Protein AF-A0A4Q7V206-F1 (afdb_monomer_lite)

Organism: Pseudonocardia sediminis (NCBI:txid1397368)

Secondary structure (DSSP, 8-state):
--PPP--PPP-----PPPPHHHHHHHHHHHHHHHHHHHHHTT--HHHHHHHHT-S-HHHHHHHHTT----HHHHHHHHHHHHTT--

Structure (mmCIF, N/CA/C/O backbone):
data_AF-A0A4Q7V206-F1
#
_entry.id   AF-A0A4Q7V206-F1
#
loop_
_atom_site.group_PDB
_atom_site.id
_atom_site.type_symbol
_atom_site.label_atom_id
_atom_site.label_alt_id
_atom_site.label_comp_id
_atom_site.label_asym_id
_atom_site.label_entity_id
_atom_site.label_seq_id
_atom_site.pdbx_PDB_ins_code
_atom_site.Cartn_x
_atom_site.Cartn_y
_atom_site.Cartn_z
_atom_site.occupancy
_atom_site.B_iso_or_equiv
_atom_site.auth_seq_id
_atom_site.auth_comp_id
_atom_site.auth_asym_id
_atom_site.auth_atom_id
_atom_site.pdbx_PDB_model_num
ATOM 1 N N . MET A 1 1 ? -3.733 -57.001 -31.778 1.00 48.25 1 MET A N 1
ATOM 2 C CA . MET A 1 1 ? -4.326 -56.155 -30.722 1.00 48.25 1 MET A CA 1
ATOM 3 C C . MET A 1 1 ? -3.185 -55.551 -29.926 1.00 48.25 1 MET A C 1
ATOM 5 O O . MET A 1 1 ? -2.638 -56.212 -29.057 1.00 48.25 1 MET A O 1
ATOM 9 N N . THR A 1 2 ? -2.770 -54.344 -30.287 1.00 45.72 2 THR A N 1
ATOM 10 C CA . THR A 1 2 ? -1.735 -53.574 -29.589 1.00 45.72 2 THR A CA 1
ATOM 11 C C . THR A 1 2 ? -2.337 -52.201 -29.342 1.00 45.72 2 THR A C 1
ATOM 13 O O . THR A 1 2 ? -2.635 -51.477 -30.288 1.00 45.72 2 THR A O 1
ATOM 16 N N . ALA A 1 3 ? -2.641 -51.919 -28.077 1.00 49.94 3 ALA A N 1
ATOM 17 C CA . ALA A 1 3 ? -3.259 -50.675 -27.651 1.00 49.94 3 ALA A CA 1
ATOM 18 C C . ALA A 1 3 ? -2.255 -49.522 -27.786 1.00 49.94 3 ALA A C 1
ATOM 20 O O . ALA A 1 3 ? -1.136 -49.599 -27.279 1.00 49.94 3 ALA A O 1
ATOM 21 N N . THR A 1 4 ? -2.663 -48.472 -28.489 1.00 60.84 4 THR A N 1
ATOM 22 C CA . THR A 1 4 ? -1.990 -47.173 -28.535 1.00 60.84 4 THR A CA 1
ATO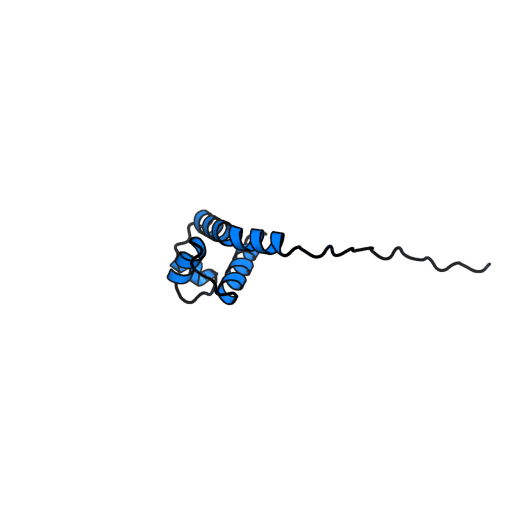M 23 C C . THR A 1 4 ? -2.034 -46.545 -27.138 1.00 60.84 4 THR A C 1
ATOM 25 O O . THR A 1 4 ? -3.120 -46.502 -26.556 1.00 60.84 4 THR A O 1
ATOM 28 N N . PRO A 1 5 ? -0.915 -46.063 -26.569 1.00 58.06 5 PRO A N 1
ATOM 29 C CA . PRO A 1 5 ? -0.973 -45.295 -25.338 1.00 58.06 5 PRO A CA 1
ATOM 30 C C . PRO A 1 5 ? -1.632 -43.941 -25.613 1.00 58.06 5 PRO A C 1
ATOM 32 O O . PRO A 1 5 ? -1.199 -43.165 -26.467 1.00 58.06 5 PRO A O 1
ATOM 35 N N . ASP A 1 6 ? -2.709 -43.723 -24.869 1.00 55.97 6 ASP A N 1
ATOM 36 C CA . ASP A 1 6 ? -3.469 -42.495 -24.702 1.00 55.97 6 ASP A CA 1
ATOM 37 C C . ASP A 1 6 ? -2.521 -41.318 -24.420 1.00 55.97 6 ASP A C 1
ATOM 39 O O . ASP A 1 6 ? -1.934 -41.197 -23.343 1.00 55.97 6 ASP A O 1
ATOM 43 N N . THR A 1 7 ? -2.293 -40.485 -25.437 1.00 62.31 7 THR A N 1
ATOM 44 C CA . THR A 1 7 ? -1.538 -39.240 -25.282 1.00 62.31 7 THR A CA 1
ATOM 45 C C . THR A 1 7 ? -2.492 -38.221 -24.685 1.00 62.31 7 THR A C 1
ATOM 47 O O . THR A 1 7 ? -3.216 -37.537 -25.406 1.00 62.31 7 THR A O 1
ATOM 50 N N . ALA A 1 8 ? -2.506 -38.145 -23.354 1.00 59.91 8 ALA A N 1
ATOM 51 C CA . ALA A 1 8 ? -3.187 -37.077 -22.643 1.00 59.91 8 ALA A CA 1
ATOM 52 C C . ALA A 1 8 ? -2.702 -35.715 -23.185 1.00 59.91 8 ALA A C 1
ATOM 54 O O . ALA A 1 8 ? -1.486 -35.513 -23.306 1.00 59.91 8 ALA A O 1
ATOM 55 N N . PRO A 1 9 ? -3.608 -34.778 -23.518 1.00 56.22 9 PRO A N 1
ATOM 56 C CA . PRO A 1 9 ? -3.211 -33.452 -23.963 1.00 56.22 9 PRO A CA 1
ATOM 57 C C . PRO A 1 9 ? -2.411 -32.775 -22.846 1.00 56.22 9 PRO A C 1
ATOM 59 O O . PRO A 1 9 ? -2.906 -32.566 -21.739 1.00 56.22 9 PRO A O 1
ATOM 62 N N . GLN A 1 10 ? -1.146 -32.465 -23.136 1.00 64.88 10 GLN A N 1
ATOM 63 C CA . GLN A 1 10 ? -0.335 -31.592 -22.295 1.00 64.88 10 GLN A CA 1
ATOM 64 C C . GLN A 1 10 ? -1.031 -30.224 -22.245 1.00 64.88 10 GLN A C 1
ATOM 66 O O . GLN A 1 10 ? -1.422 -29.724 -23.303 1.00 64.88 10 GLN A O 1
ATOM 71 N N . PRO A 1 11 ? -1.204 -29.600 -21.067 1.00 55.31 11 PRO A N 1
ATOM 72 C CA . PRO A 1 11 ? -1.679 -28.230 -21.016 1.00 55.31 11 PRO A CA 1
ATOM 73 C C . PRO A 1 11 ? -0.634 -27.353 -21.708 1.00 55.31 11 PRO A C 1
ATOM 75 O O . PRO A 1 11 ? 0.465 -27.158 -21.190 1.00 55.31 11 PRO A O 1
ATOM 78 N N . SER A 1 12 ? -0.972 -26.828 -22.885 1.00 56.84 12 SER A N 1
ATOM 79 C CA . SER A 1 12 ? -0.287 -25.694 -23.504 1.00 56.84 12 SER A CA 1
ATOM 80 C C . SER A 1 12 ? -0.592 -24.454 -22.665 1.00 56.84 12 SER A C 1
ATOM 82 O O . SER A 1 12 ? -1.408 -23.608 -23.022 1.00 56.84 12 SER A O 1
ATOM 84 N N . GLY A 1 13 ? -0.014 -24.424 -21.466 1.00 56.62 13 GLY A N 1
ATOM 85 C CA . GLY A 1 13 ? 0.049 -23.250 -20.620 1.00 56.62 13 GLY A CA 1
ATOM 86 C C . GLY A 1 13 ? 1.147 -22.358 -21.161 1.00 56.62 13 GLY A C 1
ATOM 87 O O . GLY A 1 13 ? 2.245 -22.335 -20.606 1.00 56.62 13 GLY A O 1
ATOM 88 N N . ASP A 1 14 ? 0.857 -21.663 -22.257 1.00 56.91 14 ASP A N 1
ATOM 89 C CA . ASP A 1 14 ? 1.659 -20.526 -22.678 1.00 56.91 14 ASP A CA 1
ATOM 90 C C . ASP A 1 14 ? 1.547 -19.486 -21.557 1.00 56.91 14 ASP A C 1
ATOM 92 O O . ASP A 1 14 ? 0.568 -18.752 -21.437 1.00 56.91 14 ASP A O 1
ATOM 96 N N . CYS A 1 15 ? 2.523 -19.500 -20.650 1.00 56.03 15 CYS A N 1
ATOM 97 C CA . CYS A 1 15 ? 2.713 -18.446 -19.669 1.00 56.03 15 CYS A CA 1
ATOM 98 C C . CYS A 1 15 ? 3.239 -17.239 -20.446 1.00 56.03 15 CYS A C 1
ATOM 100 O O . CYS A 1 15 ? 4.450 -17.066 -20.600 1.00 56.03 15 CYS A O 1
ATOM 102 N N . GLU A 1 16 ? 2.321 -16.476 -21.040 1.00 77.88 16 GLU A N 1
ATOM 103 C CA . GLU A 1 16 ? 2.641 -15.223 -21.709 1.00 77.88 16 GLU A CA 1
ATOM 104 C C . GLU A 1 16 ? 3.404 -14.337 -20.715 1.00 77.88 16 GLU A C 1
ATOM 106 O O . GLU A 1 16 ? 2.936 -14.054 -19.610 1.00 77.88 16 GLU A O 1
ATOM 111 N N . LEU A 1 17 ? 4.643 -13.983 -21.067 1.00 79.25 17 LEU A N 1
ATOM 112 C CA . LEU A 1 17 ? 5.499 -13.183 -20.201 1.00 79.25 17 LEU A CA 1
ATOM 113 C C . LEU A 1 17 ? 4.866 -11.800 -20.035 1.00 79.25 17 LEU A C 1
ATOM 115 O O . LEU A 1 17 ? 4.720 -11.073 -21.015 1.00 79.25 17 LEU A O 1
ATOM 119 N N . THR A 1 18 ? 4.543 -11.420 -18.796 1.00 85.00 18 THR A N 1
ATOM 120 C CA . THR A 1 18 ? 4.068 -10.066 -18.489 1.00 85.00 18 THR A CA 1
ATOM 121 C C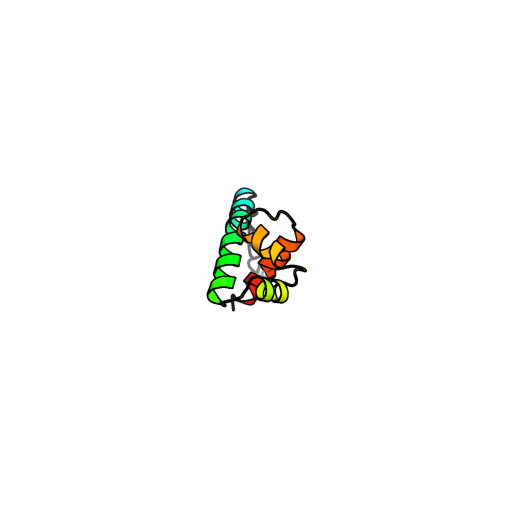 . THR A 1 18 ? 5.101 -9.047 -18.958 1.00 85.00 18 THR A C 1
ATOM 123 O O . THR A 1 18 ? 6.280 -9.114 -18.587 1.00 85.00 18 THR A O 1
ATOM 126 N N . SER A 1 19 ? 4.668 -8.094 -19.777 1.00 91.31 19 SER A N 1
ATOM 127 C CA . SER A 1 19 ? 5.550 -7.061 -20.302 1.00 91.31 19 SER A CA 1
ATOM 128 C C . SER A 1 19 ? 6.00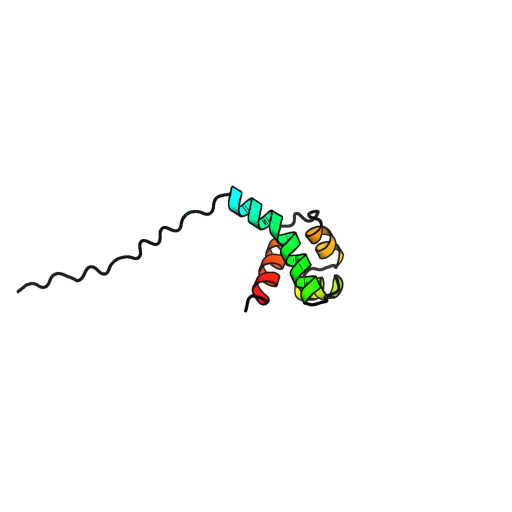3 -6.113 -19.187 1.00 91.31 19 SER A C 1
ATOM 130 O O . SER A 1 19 ? 5.294 -5.855 -18.211 1.00 91.31 19 SER A O 1
ATOM 132 N N . TYR A 1 20 ? 7.186 -5.513 -19.343 1.00 91.94 20 TYR A N 1
ATOM 133 C CA . TYR A 1 20 ? 7.638 -4.483 -18.402 1.00 91.94 20 TYR A CA 1
ATOM 134 C C . TYR A 1 20 ? 6.697 -3.272 -18.359 1.00 91.94 20 TYR A C 1
ATOM 136 O O . TYR A 1 20 ? 6.586 -2.632 -17.317 1.00 91.94 20 TYR A O 1
ATOM 144 N N . ALA A 1 21 ? 6.002 -2.972 -19.461 1.00 90.56 21 ALA A N 1
ATOM 145 C CA . ALA A 1 21 ? 5.018 -1.895 -19.515 1.00 90.56 21 ALA A CA 1
ATOM 146 C C . ALA A 1 21 ? 3.842 -2.159 -18.561 1.00 90.56 21 ALA A C 1
ATOM 148 O O . ALA A 1 21 ? 3.490 -1.283 -17.771 1.00 90.56 21 ALA A O 1
ATOM 149 N N . GLU A 1 22 ? 3.308 -3.381 -18.564 1.00 90.50 22 GLU A N 1
ATOM 150 C CA . GLU A 1 22 ? 2.233 -3.788 -17.653 1.00 90.50 22 GLU A CA 1
ATOM 151 C C . GLU A 1 22 ? 2.694 -3.768 -16.193 1.00 90.50 22 GLU A C 1
ATOM 153 O O . GLU A 1 22 ? 1.977 -3.280 -15.320 1.00 90.50 22 GLU A O 1
ATOM 158 N N . ILE A 1 23 ? 3.922 -4.220 -15.912 1.00 89.81 23 ILE A N 1
ATOM 159 C CA . ILE A 1 23 ? 4.492 -4.158 -14.556 1.00 89.81 23 ILE A CA 1
ATOM 160 C C . ILE A 1 23 ? 4.559 -2.705 -14.066 1.00 89.81 23 ILE A C 1
ATOM 162 O O . ILE A 1 23 ? 4.160 -2.408 -12.937 1.00 89.81 23 ILE A O 1
ATOM 166 N N . VAL A 1 24 ? 5.037 -1.786 -14.910 1.00 90.19 24 VAL A N 1
ATOM 167 C CA . VAL A 1 24 ? 5.113 -0.355 -14.578 1.00 90.19 24 VAL A CA 1
ATOM 168 C C . VAL A 1 24 ? 3.723 0.226 -14.328 1.00 90.19 24 VAL A C 1
ATOM 170 O O . VAL A 1 24 ? 3.545 0.982 -13.368 1.00 90.19 24 VAL A O 1
ATOM 173 N N . GLU A 1 25 ? 2.732 -0.138 -15.139 1.00 91.06 25 GLU A N 1
ATOM 174 C CA . GLU A 1 25 ? 1.351 0.308 -14.958 1.00 91.06 25 GLU A CA 1
ATOM 175 C C . GLU A 1 25 ? 0.775 -0.166 -13.614 1.00 91.06 25 GLU A C 1
ATOM 177 O O . GLU A 1 25 ? 0.253 0.643 -12.838 1.00 91.06 25 GLU A O 1
ATOM 182 N N . VAL A 1 26 ? 0.950 -1.447 -13.278 1.00 90.06 26 VAL A N 1
ATOM 183 C CA . VAL A 1 26 ? 0.497 -2.020 -12.002 1.00 90.06 26 VAL A CA 1
ATOM 184 C C . VAL A 1 26 ? 1.157 -1.316 -10.812 1.00 90.06 26 VAL A C 1
ATOM 186 O O . VAL A 1 26 ? 0.463 -0.888 -9.883 1.00 90.06 26 VAL A O 1
ATOM 189 N N . ILE A 1 27 ? 2.481 -1.130 -10.845 1.00 89.75 27 ILE A N 1
ATOM 190 C CA . ILE A 1 27 ? 3.232 -0.441 -9.779 1.00 89.75 27 ILE A CA 1
ATOM 191 C C . ILE A 1 27 ? 2.773 1.013 -9.629 1.00 89.75 27 ILE A C 1
ATOM 193 O O . ILE A 1 27 ? 2.608 1.503 -8.510 1.00 89.75 27 ILE A O 1
ATOM 197 N N . THR A 1 28 ? 2.502 1.700 -10.738 1.00 89.56 28 THR A N 1
ATOM 198 C CA . THR A 1 28 ? 2.036 3.095 -10.717 1.00 89.56 28 THR A CA 1
ATOM 199 C C . THR A 1 28 ? 0.635 3.220 -10.112 1.00 89.56 28 THR A C 1
ATOM 201 O O . THR A 1 28 ? 0.342 4.194 -9.408 1.00 89.56 28 THR A O 1
ATOM 204 N N . ASN A 1 29 ? -0.222 2.220 -10.333 1.00 92.50 29 ASN A N 1
ATOM 205 C CA . ASN A 1 29 ? -1.600 2.207 -9.845 1.00 92.50 29 ASN A CA 1
ATOM 206 C C . ASN A 1 29 ? -1.738 1.744 -8.384 1.00 92.50 29 ASN A C 1
ATOM 208 O O . ASN A 1 29 ? -2.694 2.121 -7.699 1.00 92.50 29 ASN A O 1
ATOM 212 N N . LEU A 1 30 ? -0.759 0.999 -7.866 1.00 93.06 30 LEU A N 1
ATOM 213 C CA . LEU A 1 30 ? -0.753 0.436 -6.511 1.00 93.06 30 LEU A CA 1
ATOM 214 C C . LEU A 1 30 ? -1.002 1.473 -5.402 1.00 93.06 30 LEU A C 1
ATOM 216 O O . LEU A 1 30 ? -1.759 1.205 -4.465 1.00 93.06 30 LEU A O 1
ATOM 220 N N . ARG A 1 31 ? -0.457 2.691 -5.527 1.00 94.38 31 ARG A N 1
ATOM 221 C CA . ARG A 1 31 ? -0.683 3.782 -4.555 1.00 94.38 31 ARG A CA 1
ATOM 222 C C . ARG A 1 31 ? -2.157 4.160 -4.392 1.00 94.38 31 ARG A C 1
ATOM 224 O O . ARG A 1 31 ? -2.592 4.495 -3.290 1.00 94.38 31 ARG A O 1
ATOM 231 N N . PHE A 1 32 ? -2.934 4.095 -5.473 1.00 95.81 32 PHE A N 1
ATOM 232 C CA . PHE A 1 32 ? -4.357 4.425 -5.443 1.00 95.81 32 PHE A CA 1
ATOM 233 C C . PHE A 1 32 ? -5.160 3.305 -4.787 1.00 95.81 32 PHE A C 1
ATOM 235 O O . PHE A 1 32 ? -6.035 3.590 -3.971 1.00 95.81 32 PHE A O 1
ATOM 242 N N . LEU A 1 33 ? -4.812 2.047 -5.071 1.00 95.12 33 LEU A N 1
ATOM 243 C CA . LEU A 1 33 ? -5.453 0.877 -4.469 1.00 95.12 33 LEU A CA 1
ATOM 244 C C . LEU A 1 33 ? -5.243 0.834 -2.950 1.00 95.12 33 LEU A C 1
ATOM 246 O O . LEU A 1 33 ? -6.202 0.642 -2.204 1.00 95.12 33 LEU A O 1
ATOM 250 N N . VAL A 1 34 ? 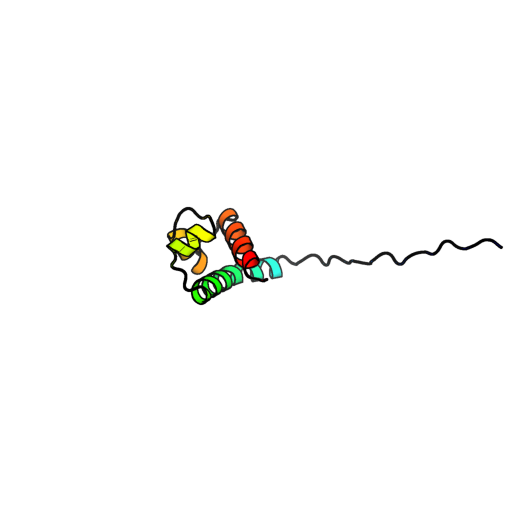-4.017 1.091 -2.480 1.00 95.31 34 VAL A N 1
ATOM 251 C CA . VAL A 1 34 ? -3.702 1.177 -1.040 1.00 95.31 34 VAL A CA 1
ATOM 252 C C . VAL A 1 34 ? -4.523 2.273 -0.364 1.00 95.31 34 VAL A C 1
ATOM 254 O O . VAL A 1 34 ? -5.156 2.030 0.667 1.00 95.31 34 VAL A O 1
ATOM 257 N N . ARG A 1 35 ? -4.569 3.466 -0.970 1.00 96.88 35 ARG A N 1
ATOM 258 C CA . ARG A 1 35 ? -5.349 4.598 -0.454 1.00 96.88 35 ARG A CA 1
ATOM 259 C C . ARG A 1 35 ? -6.836 4.282 -0.375 1.00 96.88 35 ARG A C 1
ATOM 261 O O . ARG A 1 35 ? -7.492 4.646 0.603 1.00 96.88 35 ARG A O 1
ATOM 268 N N . GLU A 1 36 ? -7.367 3.639 -1.404 1.00 97.00 36 GLU A N 1
ATOM 269 C CA . GLU A 1 36 ? -8.779 3.289 -1.484 1.00 97.00 36 GLU A CA 1
ATOM 270 C C . GLU A 1 36 ? -9.150 2.235 -0.440 1.00 97.00 36 GLU A C 1
ATOM 272 O O . GLU A 1 36 ? -10.089 2.453 0.328 1.00 97.00 36 GLU A O 1
ATOM 277 N N . LYS A 1 37 ? -8.368 1.153 -0.322 1.00 96.19 37 LYS A N 1
ATOM 278 C CA . LYS A 1 37 ? -8.564 0.139 0.722 1.00 96.19 37 LYS A CA 1
ATOM 279 C C . LYS A 1 37 ? -8.563 0.769 2.114 1.00 96.19 37 LYS A C 1
ATOM 281 O O . LYS A 1 37 ? -9.519 0.598 2.869 1.00 96.19 37 LYS A O 1
ATOM 286 N N . ARG A 1 38 ? -7.556 1.598 2.415 1.00 97.31 38 ARG A N 1
ATOM 287 C CA . ARG A 1 38 ? -7.439 2.286 3.710 1.00 97.31 38 ARG A CA 1
ATOM 288 C C . ARG A 1 38 ? -8.670 3.135 4.027 1.00 97.31 38 ARG A C 1
ATOM 290 O O . ARG A 1 38 ? -9.137 3.154 5.166 1.00 97.31 38 ARG A O 1
ATOM 297 N N . ARG A 1 39 ? -9.190 3.860 3.033 1.00 97.06 39 ARG A N 1
ATOM 298 C CA . ARG A 1 39 ? -10.384 4.705 3.183 1.00 97.06 39 ARG A CA 1
ATOM 299 C C . ARG A 1 39 ? -11.649 3.885 3.395 1.00 97.06 39 ARG A C 1
ATOM 301 O O . ARG A 1 39 ? -12.431 4.240 4.276 1.00 97.06 39 ARG A O 1
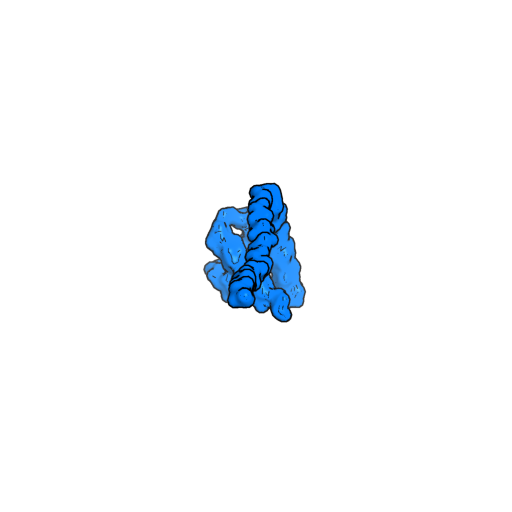ATOM 308 N N . ARG A 1 40 ? -11.834 2.800 2.638 1.00 97.00 40 ARG A N 1
ATOM 309 C CA . ARG A 1 40 ? -12.982 1.887 2.782 1.00 97.00 40 ARG A CA 1
ATOM 310 C C . ARG A 1 40 ? -13.033 1.259 4.169 1.00 97.00 40 ARG A C 1
ATOM 312 O O . ARG A 1 40 ? -14.088 1.248 4.794 1.00 97.00 40 ARG A O 1
ATOM 319 N N . GLU A 1 41 ? -11.880 0.850 4.684 1.00 96.19 41 GLU A N 1
ATOM 320 C CA . GLU A 1 41 ? -11.734 0.283 6.029 1.00 96.19 41 GLU A CA 1
ATOM 321 C C . GLU A 1 41 ? -11.679 1.354 7.136 1.00 96.19 41 GLU A C 1
ATOM 323 O O . GLU A 1 41 ? -11.552 1.029 8.315 1.00 96.19 41 GLU A O 1
ATOM 328 N N . ARG A 1 42 ? -11.793 2.644 6.778 1.00 97.44 42 ARG A N 1
ATOM 329 C CA . ARG A 1 42 ? -11.754 3.800 7.694 1.00 97.44 42 ARG A CA 1
ATOM 330 C C . ARG A 1 42 ? -10.513 3.826 8.594 1.00 97.44 42 ARG A C 1
ATOM 332 O O . ARG A 1 42 ? -10.561 4.296 9.730 1.00 97.44 42 ARG A O 1
ATOM 339 N N . LEU A 1 43 ? -9.382 3.362 8.073 1.00 97.12 43 LEU A N 1
ATOM 340 C CA . LEU A 1 43 ? -8.135 3.298 8.821 1.00 97.12 43 LEU A CA 1
ATOM 341 C C . LEU A 1 43 ? -7.412 4.650 8.822 1.00 97.12 43 LEU A C 1
ATOM 343 O O . LEU A 1 43 ? -7.235 5.317 7.792 1.00 97.12 43 LEU A O 1
ATOM 347 N N . SER A 1 44 ? -6.918 5.027 10.001 1.00 97.00 44 SER A N 1
ATOM 348 C CA . SER A 1 44 ? -5.913 6.081 10.123 1.00 97.00 44 SER A CA 1
ATOM 349 C C . SER A 1 44 ? -4.590 5.622 9.499 1.00 97.00 44 SER A C 1
ATOM 351 O O . SER A 1 44 ? -4.347 4.428 9.336 1.00 97.00 44 SER A O 1
ATOM 353 N N . MET A 1 45 ? -3.692 6.560 9.181 1.00 96.25 45 MET A N 1
ATOM 354 C CA . MET A 1 45 ? -2.359 6.209 8.661 1.00 96.25 45 MET A CA 1
ATOM 355 C C . MET A 1 45 ? -1.575 5.314 9.623 1.00 96.25 45 MET A C 1
ATOM 357 O O . MET A 1 45 ? -0.836 4.436 9.191 1.00 96.25 45 MET A O 1
ATOM 361 N N . ARG A 1 46 ? -1.750 5.528 10.931 1.00 96.88 46 ARG A N 1
ATOM 362 C CA . ARG A 1 46 ? -1.103 4.728 11.969 1.00 96.88 46 ARG A CA 1
ATOM 363 C C . ARG A 1 46 ? -1.670 3.311 12.022 1.00 96.88 46 ARG A C 1
ATOM 365 O O . ARG A 1 46 ? -0.896 2.366 11.978 1.00 96.88 46 ARG A O 1
ATOM 372 N N . ALA A 1 47 ? -2.995 3.173 12.045 1.00 97.00 47 ALA A N 1
ATOM 373 C CA . ALA A 1 47 ? -3.641 1.861 12.050 1.00 97.00 47 ALA A CA 1
ATOM 374 C C . ALA A 1 47 ? -3.308 1.064 10.777 1.00 97.00 47 ALA A C 1
ATOM 376 O O . ALA A 1 47 ? -3.040 -0.131 10.840 1.00 97.00 47 ALA A O 1
ATOM 377 N N . ALA A 1 48 ? -3.256 1.737 9.622 1.00 96.56 48 ALA A N 1
ATOM 378 C CA . ALA A 1 48 ? -2.820 1.120 8.374 1.00 96.56 48 ALA A CA 1
ATOM 379 C C . ALA A 1 48 ? -1.359 0.651 8.453 1.00 96.56 48 ALA A C 1
ATOM 381 O O . ALA A 1 48 ? -1.067 -0.486 8.101 1.00 96.56 48 ALA A O 1
ATOM 382 N N . ALA A 1 49 ? -0.448 1.491 8.960 1.00 96.31 49 ALA A N 1
ATOM 383 C CA . ALA A 1 49 ? 0.956 1.121 9.139 1.00 96.31 49 ALA A CA 1
ATOM 384 C C . ALA A 1 49 ? 1.122 -0.127 10.021 1.00 96.31 49 ALA A C 1
ATOM 386 O O . ALA A 1 49 ? 1.873 -1.033 9.661 1.00 96.31 49 ALA A O 1
ATOM 387 N N . GLU A 1 50 ? 0.365 -0.203 11.119 1.00 95.75 50 GLU A N 1
ATOM 388 C CA . GLU A 1 50 ? 0.330 -1.361 12.018 1.00 95.75 50 GLU A CA 1
ATOM 389 C C . GLU A 1 50 ? -0.169 -2.628 11.298 1.00 95.75 50 GLU A C 1
ATOM 391 O O . GLU A 1 50 ? 0.465 -3.675 11.402 1.00 95.75 50 GLU A O 1
ATOM 396 N N . GLN A 1 51 ? -1.238 -2.541 10.496 1.00 95.81 51 GLN A N 1
ATOM 397 C CA . GLN A 1 51 ? -1.745 -3.692 9.731 1.00 95.81 51 GLN A CA 1
ATOM 398 C C . GLN A 1 51 ? -0.829 -4.141 8.585 1.00 95.81 51 GLN A C 1
ATOM 400 O O . GLN A 1 51 ? -0.800 -5.324 8.230 1.00 95.81 51 GLN A O 1
ATOM 405 N N . ILE A 1 52 ? -0.137 -3.197 7.951 1.00 94.50 52 ILE A N 1
ATOM 406 C CA . ILE A 1 52 ? 0.778 -3.468 6.838 1.00 94.50 52 ILE A CA 1
ATOM 407 C C . ILE A 1 52 ? 2.104 -4.028 7.372 1.00 94.50 52 ILE A C 1
ATOM 409 O O . ILE A 1 52 ? 2.753 -4.812 6.680 1.00 94.50 52 ILE A O 1
ATOM 413 N N . GLY A 1 53 ? 2.473 -3.684 8.609 1.00 94.00 53 GLY A N 1
ATOM 414 C CA . GLY A 1 53 ? 3.745 -4.060 9.222 1.00 94.00 53 GLY A CA 1
ATOM 415 C C . GLY A 1 53 ? 4.886 -3.105 8.867 1.00 94.00 53 GLY A C 1
ATOM 416 O O . GLY A 1 53 ? 6.041 -3.522 8.847 1.00 94.00 53 GLY A O 1
ATOM 417 N N . VAL A 1 54 ? 4.584 -1.834 8.569 1.00 92.38 54 VAL A N 1
ATOM 418 C CA . VAL A 1 54 ? 5.608 -0.802 8.326 1.00 92.38 54 VAL A CA 1
ATOM 419 C C . VAL A 1 54 ? 5.825 0.053 9.570 1.00 92.38 54 VAL A C 1
ATOM 421 O O . VAL A 1 54 ? 4.887 0.405 10.282 1.00 92.38 54 VAL A O 1
ATOM 424 N N . GL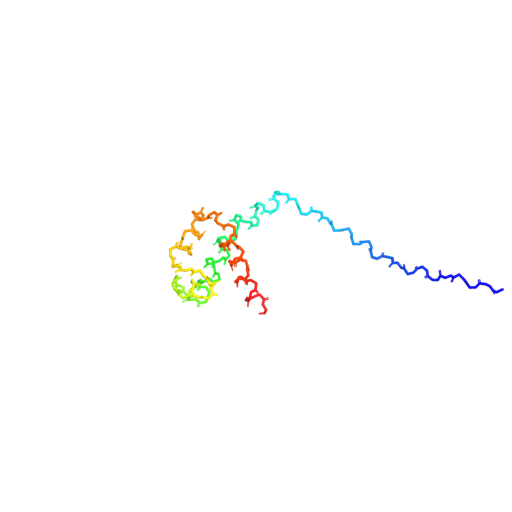Y A 1 55 ? 7.081 0.427 9.823 1.00 83.31 55 GLY A N 1
ATOM 425 C CA . GLY A 1 55 ? 7.485 1.043 11.091 1.00 83.31 55 GLY A CA 1
ATOM 426 C C . GLY A 1 55 ? 6.927 2.444 11.370 1.00 83.31 55 GLY A C 1
ATOM 427 O O . GLY A 1 55 ? 7.041 2.918 12.498 1.00 83.31 55 GLY A O 1
ATOM 428 N N . ASN A 1 56 ? 6.345 3.145 10.387 1.00 92.12 56 ASN A N 1
ATOM 429 C CA . ASN A 1 56 ? 5.783 4.477 10.614 1.00 92.12 56 ASN A CA 1
ATOM 430 C C . ASN A 1 56 ? 4.615 4.839 9.674 1.00 92.12 56 ASN A C 1
ATOM 432 O O . ASN A 1 56 ? 4.502 4.375 8.541 1.00 92.12 56 ASN A O 1
ATOM 436 N N . ALA A 1 57 ? 3.758 5.749 10.149 1.00 94.69 57 ALA A N 1
ATOM 437 C CA . ALA A 1 57 ? 2.638 6.302 9.383 1.00 94.69 57 ALA A CA 1
ATOM 438 C C . ALA A 1 57 ? 3.090 7.174 8.194 1.00 94.69 57 ALA A C 1
ATOM 440 O O . ALA A 1 57 ? 2.357 7.323 7.214 1.00 94.69 57 ALA A O 1
ATOM 441 N N . SER A 1 58 ? 4.293 7.757 8.263 1.00 95.38 58 SER A N 1
ATOM 442 C CA . SER A 1 58 ? 4.827 8.602 7.191 1.00 95.38 58 SER A CA 1
ATOM 443 C C . SER A 1 58 ? 5.197 7.797 5.943 1.00 95.38 58 SER A C 1
ATOM 445 O O . SER A 1 58 ? 5.103 8.336 4.846 1.00 95.38 58 SER A O 1
ATOM 447 N N . THR A 1 59 ? 5.531 6.511 6.078 1.00 94.69 59 THR A N 1
ATOM 448 C CA . THR A 1 59 ? 5.718 5.569 4.966 1.00 94.69 59 THR A CA 1
ATOM 449 C C . THR A 1 59 ? 4.429 5.409 4.172 1.00 94.69 59 THR A C 1
ATOM 451 O O . THR A 1 59 ? 4.455 5.580 2.959 1.00 94.69 59 THR A O 1
ATOM 454 N N . ILE A 1 60 ? 3.285 5.206 4.838 1.00 94.94 60 ILE A N 1
ATOM 455 C CA . ILE A 1 60 ? 1.985 5.125 4.149 1.00 94.94 60 ILE A CA 1
ATOM 456 C C . ILE A 1 60 ? 1.688 6.427 3.407 1.00 94.94 60 ILE A C 1
ATOM 458 O O . ILE A 1 60 ? 1.327 6.413 2.233 1.00 94.94 60 ILE A O 1
ATOM 462 N N . HIS A 1 61 ? 1.900 7.568 4.069 1.00 95.50 61 HIS A N 1
ATOM 463 C CA . HIS A 1 61 ? 1.696 8.868 3.441 1.00 95.50 61 HIS A CA 1
ATOM 464 C C . HIS A 1 61 ? 2.592 9.062 2.207 1.00 95.50 61 HIS A C 1
ATOM 466 O O . HIS A 1 61 ? 2.083 9.435 1.153 1.00 95.50 61 HIS A O 1
ATOM 472 N N . ARG A 1 62 ? 3.899 8.777 2.299 1.00 94.75 62 ARG A N 1
ATOM 473 C CA . ARG A 1 62 ? 4.821 8.872 1.153 1.00 94.75 62 ARG A CA 1
ATOM 474 C C . ARG A 1 62 ? 4.408 7.931 0.022 1.00 94.75 62 ARG A C 1
ATOM 476 O O . ARG A 1 62 ? 4.372 8.373 -1.124 1.00 94.75 62 ARG A O 1
ATOM 483 N N . PHE A 1 63 ? 4.033 6.693 0.340 1.00 94.56 63 PHE A N 1
ATOM 484 C CA . PHE A 1 63 ? 3.595 5.702 -0.640 1.00 94.56 63 PHE A CA 1
ATOM 485 C C . PHE A 1 63 ? 2.347 6.160 -1.408 1.00 94.56 63 PHE A C 1
ATOM 487 O O . PHE A 1 63 ? 2.364 6.192 -2.637 1.00 94.56 63 PHE A O 1
ATOM 494 N N . GLU A 1 64 ? 1.297 6.620 -0.714 1.00 93.88 64 GLU A N 1
ATOM 495 C CA . GLU A 1 64 ? 0.056 7.101 -1.355 1.00 93.88 64 GLU A CA 1
ATOM 496 C C . GLU A 1 64 ? 0.276 8.293 -2.303 1.00 93.88 64 GLU A C 1
ATOM 498 O O . GLU A 1 64 ? -0.518 8.506 -3.221 1.00 93.88 64 GLU A O 1
ATOM 503 N N . HIS A 1 65 ? 1.347 9.064 -2.097 1.00 93.25 65 HIS A N 1
ATOM 504 C CA . HIS A 1 65 ? 1.702 10.215 -2.931 1.00 93.25 65 HIS A CA 1
ATOM 505 C C . HIS A 1 65 ? 2.756 9.880 -4.000 1.00 93.25 65 HIS A C 1
ATOM 507 O O . HIS A 1 65 ? 3.094 10.742 -4.804 1.00 93.25 65 HIS A O 1
ATOM 513 N N . GLY A 1 66 ? 3.242 8.634 -4.063 1.00 89.44 66 GLY A N 1
ATOM 514 C CA . GLY A 1 66 ? 4.273 8.205 -5.015 1.00 89.44 66 GLY A CA 1
ATOM 515 C C . GLY A 1 66 ? 5.693 8.664 -4.667 1.00 89.44 66 GLY A C 1
ATOM 516 O O . GLY A 1 66 ? 6.549 8.688 -5.540 1.00 89.44 66 GLY A O 1
ATOM 517 N N . ASN A 1 67 ? 5.940 9.030 -3.408 1.00 90.31 67 ASN A N 1
ATOM 518 C CA . ASN A 1 67 ? 7.246 9.472 -2.911 1.00 90.31 67 ASN A CA 1
ATOM 519 C C . ASN A 1 67 ? 8.017 8.352 -2.187 1.00 90.31 67 ASN A C 1
ATOM 521 O O . ASN A 1 67 ? 9.050 8.616 -1.573 1.00 90.31 67 ASN A O 1
ATOM 525 N N . ASP A 1 68 ? 7.495 7.124 -2.186 1.00 84.50 68 ASP A N 1
ATOM 526 C CA . ASP A 1 68 ? 8.175 5.952 -1.636 1.00 84.50 68 ASP A CA 1
ATOM 527 C C . ASP A 1 68 ? 8.603 5.020 -2.771 1.00 84.50 68 ASP A C 1
ATOM 529 O O . ASP A 1 68 ? 7.785 4.633 -3.602 1.00 84.50 68 ASP A O 1
ATOM 533 N N . VAL A 1 69 ? 9.891 4.683 -2.791 1.00 77.81 69 VAL A N 1
ATOM 534 C CA . VAL A 1 69 ? 10.541 3.858 -3.820 1.00 77.81 69 VAL A CA 1
ATOM 535 C C . VAL A 1 69 ? 11.104 2.556 -3.246 1.00 77.81 69 VAL A C 1
ATOM 537 O O . VAL A 1 69 ? 11.789 1.816 -3.947 1.00 77.81 69 VAL A O 1
ATOM 540 N N . SER A 1 70 ? 10.848 2.269 -1.965 1.00 90.50 70 SER A N 1
ATOM 541 C CA . SER A 1 70 ? 11.319 1.035 -1.340 1.00 90.50 70 SER A CA 1
ATOM 542 C C . SER A 1 70 ? 10.551 -0.179 -1.866 1.00 90.50 70 SER A C 1
ATOM 544 O O . SER A 1 70 ? 9.335 -0.293 -1.684 1.00 90.50 70 SER A O 1
ATOM 546 N N . THR A 1 71 ? 11.280 -1.132 -2.449 1.00 90.81 71 THR A N 1
ATOM 547 C CA . THR A 1 71 ? 10.737 -2.431 -2.874 1.00 90.81 71 THR A CA 1
ATOM 548 C C . THR A 1 71 ? 10.129 -3.206 -1.703 1.00 90.81 71 THR A C 1
ATOM 550 O O . THR A 1 71 ? 9.097 -3.853 -1.861 1.00 90.81 71 THR A O 1
ATOM 553 N N . GLU A 1 72 ? 10.722 -3.121 -0.509 1.00 93.62 72 GLU A N 1
ATOM 554 C CA . GLU A 1 72 ? 10.212 -3.803 0.688 1.00 93.62 72 GLU A CA 1
ATOM 555 C C . GLU A 1 72 ? 8.830 -3.277 1.085 1.00 93.62 72 GLU A C 1
ATOM 557 O O . GLU A 1 72 ? 7.906 -4.059 1.328 1.00 93.62 72 GLU A O 1
ATOM 562 N N . ASN A 1 73 ? 8.662 -1.949 1.072 1.00 92.75 73 ASN A N 1
ATOM 563 C CA . ASN A 1 73 ? 7.374 -1.324 1.354 1.00 92.75 73 ASN A CA 1
ATOM 564 C C . ASN A 1 73 ? 6.353 -1.700 0.277 1.00 92.75 73 ASN A C 1
ATOM 566 O O . ASN A 1 73 ? 5.239 -2.085 0.618 1.00 92.75 73 ASN A O 1
ATOM 570 N N . LEU A 1 74 ? 6.735 -1.670 -1.004 1.00 92.75 74 LEU A N 1
ATOM 571 C CA . LEU A 1 74 ? 5.868 -2.080 -2.112 1.00 92.75 74 LEU A CA 1
ATOM 572 C C . LEU A 1 74 ? 5.330 -3.509 -1.924 1.00 92.75 74 LEU A C 1
ATOM 574 O O . LEU A 1 74 ? 4.124 -3.734 -2.028 1.00 92.75 74 LEU A O 1
ATOM 578 N N . VAL A 1 75 ? 6.198 -4.465 -1.580 1.00 94.19 75 VAL A N 1
ATOM 579 C CA . VAL A 1 75 ? 5.800 -5.858 -1.315 1.00 94.19 75 VAL A CA 1
ATOM 580 C C . VAL A 1 75 ? 4.857 -5.949 -0.113 1.00 94.19 75 VAL A C 1
ATOM 582 O O . VAL A 1 75 ? 3.861 -6.675 -0.170 1.00 94.19 75 VAL A O 1
ATOM 585 N N . ALA A 1 76 ? 5.127 -5.209 0.966 1.00 94.69 76 ALA A N 1
ATOM 586 C CA . ALA A 1 76 ? 4.247 -5.173 2.134 1.00 94.69 76 ALA A CA 1
ATOM 587 C C . ALA A 1 76 ? 2.844 -4.644 1.780 1.00 94.69 76 ALA A C 1
ATOM 589 O O . ALA A 1 76 ? 1.844 -5.222 2.212 1.00 94.69 76 ALA A O 1
ATOM 590 N N . MET A 1 77 ? 2.764 -3.607 0.939 1.00 93.88 77 MET A N 1
ATOM 591 C CA . MET A 1 77 ? 1.502 -3.045 0.446 1.00 93.88 77 MET A CA 1
ATOM 592 C C . MET A 1 77 ? 0.724 -4.041 -0.414 1.00 93.88 77 MET A C 1
ATOM 594 O O . MET A 1 77 ? -0.473 -4.217 -0.196 1.00 93.88 77 MET A O 1
ATOM 598 N N . ILE A 1 78 ? 1.394 -4.721 -1.352 1.00 94.31 78 ILE A N 1
ATOM 599 C CA . ILE A 1 78 ? 0.771 -5.739 -2.215 1.00 94.31 78 ILE A CA 1
ATOM 600 C C . ILE A 1 78 ? 0.179 -6.863 -1.361 1.00 94.31 78 ILE A C 1
ATOM 602 O O . ILE A 1 78 ? -0.997 -7.192 -1.497 1.00 94.31 78 ILE A O 1
ATOM 606 N N . ARG A 1 79 ? 0.961 -7.398 -0.415 1.00 94.81 79 ARG A N 1
ATOM 607 C CA . ARG A 1 79 ? 0.483 -8.432 0.515 1.00 94.81 79 ARG A CA 1
ATOM 608 C C . ARG A 1 79 ? -0.684 -7.946 1.363 1.00 94.81 79 ARG A C 1
ATOM 610 O O . ARG A 1 79 ? -1.578 -8.722 1.677 1.00 94.81 79 ARG A O 1
ATOM 617 N N . TRP A 1 80 ? -0.670 -6.685 1.789 1.00 95.12 80 TRP A N 1
ATOM 618 C CA . TRP A 1 80 ? -1.785 -6.132 2.546 1.00 95.12 80 TRP A CA 1
ATOM 619 C C . TRP A 1 80 ? -3.042 -5.998 1.692 1.00 95.12 80 TRP A C 1
ATOM 621 O O . TRP A 1 80 ? -4.112 -6.331 2.191 1.00 95.12 80 TRP A O 1
ATOM 631 N N . LEU A 1 81 ? -2.944 -5.577 0.427 1.00 93.75 81 LEU A N 1
ATOM 632 C CA . LEU A 1 81 ? -4.083 -5.531 -0.496 1.00 93.75 81 LEU A CA 1
ATOM 633 C C . LEU A 1 81 ? -4.718 -6.915 -0.676 1.00 93.75 81 LEU A C 1
ATOM 635 O O . LEU A 1 81 ? -5.925 -7.038 -0.458 1.00 93.75 81 LEU A O 1
ATOM 639 N N . ASP A 1 82 ? -3.894 -7.929 -0.948 1.00 94.25 82 ASP A N 1
ATOM 640 C CA . ASP A 1 82 ? -4.296 -9.328 -1.153 1.00 94.25 82 ASP A CA 1
ATOM 641 C C . ASP A 1 82 ? -5.114 -9.899 0.020 1.00 94.25 82 ASP A C 1
ATOM 643 O O . ASP A 1 82 ? -6.170 -10.491 -0.184 1.00 94.25 82 ASP A O 1
ATOM 647 N N . ARG A 1 83 ? -4.737 -9.583 1.272 1.00 88.44 83 ARG A N 1
ATOM 648 C CA . ARG A 1 83 ? -5.456 -10.028 2.489 1.00 88.44 83 ARG A CA 1
ATOM 649 C C . ARG A 1 83 ? -6.944 -9.640 2.568 1.00 88.44 83 ARG A C 1
ATOM 651 O O . ARG A 1 83 ? -7.629 -10.130 3.457 1.00 88.44 83 ARG A O 1
ATOM 658 N N . GLY A 1 84 ? -7.430 -8.725 1.727 1.00 67.62 84 GLY A N 1
ATOM 659 C CA . GLY A 1 84 ? -8.838 -8.292 1.710 1.00 67.62 84 GLY A CA 1
ATOM 660 C C . GLY A 1 84 ? -9.572 -8.568 0.400 1.00 67.62 84 GLY A C 1
ATOM 661 O O . GLY A 1 84 ? -10.645 -8.008 0.207 1.00 67.62 84 GLY A O 1
ATOM 662 N N . ALA A 1 85 ? -8.987 -9.354 -0.507 1.00 62.22 85 ALA A N 1
ATOM 663 C CA . ALA A 1 85 ? -9.607 -9.737 -1.777 1.00 62.22 85 ALA A CA 1
ATOM 664 C C . ALA A 1 85 ? -10.466 -11.020 -1.680 1.00 62.22 85 ALA A C 1
ATOM 666 O O . ALA A 1 85 ? -10.908 -11.525 -2.712 1.00 62.22 85 ALA A O 1
ATOM 667 N N . SER A 1 86 ? -10.696 -11.526 -0.461 1.00 44.84 86 SER A N 1
ATOM 668 C CA . SER A 1 86 ? -11.511 -12.714 -0.158 1.00 44.84 86 SER A CA 1
ATOM 669 C C . SER A 1 86 ? -12.976 -12.391 0.113 1.00 44.84 86 SER A C 1
ATOM 671 O O . SER A 1 86 ? -13.238 -11.358 0.771 1.00 44.84 86 SER A O 1
#

pLDDT: mean 85.22, std 15.49, range [44.84, 97.44]

Radius of gyration: 20.58 Å; chains: 1; bounding box: 24×66×43 Å

InterPro domains:
  IPR010982 Lambda repressor-like, DNA-binding domain superfamily [G3DSA:1.10.260.40] (25-83)
  IPR010982 Lambda repressor-like, DNA-binding domain superfamily [SSF47413] (29-83)

Foldseek 3Di:
DDDDPDPDDDPPPPPPDDDPVNVVVCQVCLLVLLVVVCVVVVHDLQRSCVLLVHPDSVQNVCSNVVNDDDPVSSVSSVVSSVVPPD

Sequence (86 aa):
MTATPDTAPQPSGDCELTSYAEIVEVITNLRFLVREKRRRERLSMRAAAEQIGVGNASTIHRFEHGNDVSTENLVAMIRWLDRGAS